Protein AF-A0AAW8KSM8-F1 (afdb_monomer_lite)

Foldseek 3Di:
DVQPQAQDCPRDPHHHPDHCPSGHDDDDDDDDDFAFFAFAFPDKADPPDPLNVLLVVLLVVLPPDPVDQKLQAEDDPPDPGHDFFIWGWTDDPPQKIKIWGFRYDDPPDTFIWIWIDGNVSDDHTHGDDRQFPGDGGRDTDHDD

Radius of gyration: 22.29 Å; chains: 1; bounding box: 42×39×64 Å

Structure (mmCIF, N/CA/C/O backbone):
data_AF-A0AAW8KSM8-F1
#
_entry.id   AF-A0AAW8KSM8-F1
#
loop_
_atom_site.group_PDB
_atom_site.id
_atom_site.type_symbol
_atom_site.label_atom_id
_atom_site.label_alt_id
_atom_site.label_comp_id
_atom_site.label_asym_id
_atom_site.label_entity_id
_atom_site.label_seq_id
_atom_site.pdbx_PDB_ins_code
_atom_site.Cartn_x
_atom_site.Cartn_y
_atom_site.Cartn_z
_atom_site.occupancy
_atom_site.B_iso_or_equiv
_atom_site.auth_seq_id
_atom_site.auth_comp_id
_atom_site.auth_asym_id
_atom_site.auth_atom_id
_atom_site.pdbx_PDB_model_num
ATOM 1 N N . ASP A 1 1 ? 20.881 -0.512 -28.440 1.00 83.94 1 ASP A N 1
ATOM 2 C CA . ASP A 1 1 ? 19.859 -1.529 -28.747 1.00 83.94 1 ASP A CA 1
ATOM 3 C C . ASP A 1 1 ? 20.157 -2.780 -27.933 1.00 83.94 1 ASP A C 1
ATOM 5 O O . ASP A 1 1 ? 21.259 -3.304 -28.032 1.00 83.94 1 ASP A O 1
ATOM 9 N N . PHE A 1 2 ? 19.221 -3.178 -27.065 1.00 88.94 2 PHE A N 1
ATOM 10 C CA . PHE A 1 2 ? 19.403 -4.281 -26.112 1.00 88.94 2 PHE A CA 1
ATOM 11 C C . PHE A 1 2 ? 19.325 -5.652 -26.792 1.00 88.94 2 PHE A C 1
ATOM 13 O O . PHE A 1 2 ? 20.110 -6.539 -26.478 1.00 88.94 2 PHE A O 1
ATOM 20 N N . GLN A 1 3 ? 18.430 -5.813 -27.772 1.00 90.50 3 GLN A N 1
ATOM 21 C CA . GLN A 1 3 ? 18.201 -7.097 -28.443 1.00 90.50 3 GLN A CA 1
ATOM 22 C C . GLN A 1 3 ? 19.255 -7.427 -29.513 1.00 90.50 3 GLN A C 1
ATOM 24 O O . GLN A 1 3 ? 19.190 -8.501 -30.108 1.00 90.50 3 GLN A O 1
ATOM 29 N N . LYS A 1 4 ? 20.231 -6.537 -29.748 1.00 93.81 4 LYS A N 1
ATOM 30 C CA . LYS A 1 4 ? 21.316 -6.689 -30.738 1.00 93.81 4 LYS A CA 1
ATOM 31 C C . LYS A 1 4 ? 20.814 -6.858 -32.184 1.00 93.81 4 LYS A C 1
ATOM 33 O O . LYS A 1 4 ? 21.390 -7.610 -32.963 1.00 93.81 4 LYS A O 1
ATOM 38 N N . ARG A 1 5 ? 19.738 -6.152 -32.534 1.00 93.75 5 ARG A N 1
ATOM 39 C CA . ARG A 1 5 ? 19.124 -6.059 -33.865 1.00 93.75 5 ARG A CA 1
ATOM 40 C C . ARG A 1 5 ? 19.662 -4.910 -34.721 1.00 93.75 5 ARG A C 1
ATOM 42 O O . ARG A 1 5 ? 19.569 -4.985 -35.936 1.00 93.75 5 ARG A O 1
ATOM 49 N N . ILE A 1 6 ? 20.194 -3.825 -34.151 1.00 94.81 6 ILE A N 1
ATOM 50 C CA . ILE A 1 6 ? 20.717 -2.711 -34.966 1.00 94.81 6 ILE A CA 1
ATOM 51 C C . ILE A 1 6 ? 21.892 -3.198 -35.823 1.00 94.81 6 ILE A C 1
ATOM 53 O O . ILE A 1 6 ? 22.839 -3.788 -35.312 1.00 94.81 6 ILE A O 1
ATOM 57 N N . GLY A 1 7 ? 21.847 -2.898 -37.123 1.00 95.31 7 GLY A N 1
ATOM 58 C CA . GLY A 1 7 ? 22.880 -3.289 -38.080 1.00 95.31 7 GLY A CA 1
ATOM 59 C C . GLY A 1 7 ? 22.751 -4.720 -38.606 1.00 95.31 7 GLY A C 1
ATOM 60 O O . GLY A 1 7 ? 23.590 -5.125 -39.412 1.00 95.31 7 GLY A O 1
ATOM 61 N N . THR A 1 8 ? 21.719 -5.472 -38.202 1.00 96.50 8 THR A N 1
ATOM 62 C CA . THR A 1 8 ? 21.407 -6.771 -38.810 1.00 96.50 8 THR A CA 1
ATOM 63 C C . THR A 1 8 ? 20.562 -6.621 -40.071 1.00 96.50 8 THR A C 1
ATOM 65 O O . THR A 1 8 ? 19.975 -5.564 -40.339 1.00 96.50 8 THR A O 1
ATOM 68 N N . VAL A 1 9 ? 20.485 -7.704 -40.843 1.00 96.19 9 VAL A N 1
ATOM 69 C CA . VAL A 1 9 ? 19.686 -7.781 -42.075 1.00 96.19 9 VAL A CA 1
ATOM 70 C C . VAL A 1 9 ? 18.185 -7.554 -41.844 1.00 96.19 9 VAL A C 1
ATOM 72 O O . VAL A 1 9 ? 17.535 -6.904 -42.664 1.00 96.19 9 VAL A O 1
ATOM 75 N N . GLY A 1 10 ? 17.632 -8.021 -40.721 1.00 92.06 10 GLY A N 1
ATOM 76 C CA . GLY A 1 10 ? 16.223 -7.849 -40.358 1.00 92.06 10 GLY A CA 1
ATOM 77 C C . GLY A 1 10 ? 15.925 -6.633 -39.477 1.00 92.06 10 GLY A C 1
ATOM 78 O O . GLY A 1 10 ? 14.798 -6.495 -39.000 1.00 92.06 10 GLY A O 1
ATOM 79 N N . ALA A 1 11 ? 16.886 -5.732 -39.239 1.00 94.62 11 ALA A N 1
ATOM 80 C CA . ALA A 1 11 ? 16.626 -4.530 -38.447 1.00 94.62 11 ALA A CA 1
ATOM 81 C C . ALA A 1 11 ? 15.552 -3.641 -39.112 1.00 94.62 11 ALA A C 1
ATOM 83 O O . ALA A 1 11 ? 15.569 -3.439 -40.322 1.00 94.62 11 ALA A O 1
ATOM 84 N N . LEU A 1 12 ? 14.633 -3.052 -38.338 1.00 90.50 12 LEU A N 1
ATOM 85 C CA . LEU A 1 12 ? 13.594 -2.166 -38.897 1.00 90.50 12 LEU A CA 1
ATOM 86 C C . LEU A 1 12 ? 14.050 -0.704 -39.010 1.00 90.50 12 LEU A C 1
ATOM 88 O O . LEU A 1 12 ? 13.753 -0.045 -39.999 1.00 90.50 12 LEU A O 1
ATOM 92 N N . VAL A 1 13 ? 14.789 -0.206 -38.013 1.00 90.31 13 VAL A N 1
ATOM 93 C CA . VAL A 1 13 ? 15.163 1.220 -37.909 1.00 90.31 13 VAL A CA 1
ATOM 94 C C . VAL A 1 13 ? 16.520 1.523 -38.556 1.00 90.31 13 VAL A C 1
ATOM 96 O O . VAL A 1 13 ? 16.681 2.546 -39.209 1.00 90.31 13 VAL A O 1
ATOM 99 N N . LYS A 1 14 ? 17.515 0.641 -38.388 1.00 93.00 14 LYS A N 1
ATOM 100 C CA . LYS A 1 14 ? 18.870 0.813 -38.941 1.00 93.00 14 LYS A CA 1
ATOM 101 C C . LYS A 1 14 ? 19.409 -0.528 -39.436 1.00 93.00 14 LYS A C 1
ATOM 103 O O . LYS A 1 14 ? 20.064 -1.248 -38.681 1.00 93.00 14 LYS A O 1
ATOM 108 N N . LYS A 1 15 ? 19.069 -0.863 -40.685 1.00 95.38 15 LYS A N 1
ATOM 109 C CA . LYS A 1 15 ? 19.514 -2.083 -41.382 1.00 95.38 15 LYS A CA 1
ATOM 110 C C . LYS A 1 15 ? 21.022 -2.101 -41.586 1.00 95.38 15 LYS A C 1
ATOM 112 O O . LYS A 1 15 ? 21.650 -1.054 -41.730 1.00 95.38 15 LYS A O 1
ATOM 117 N N . GLY A 1 16 ? 21.585 -3.301 -41.626 1.00 95.38 16 GLY A N 1
ATOM 118 C CA . GLY A 1 16 ? 22.969 -3.537 -42.017 1.00 95.38 16 GLY A CA 1
ATOM 119 C C . GLY A 1 16 ? 23.162 -4.959 -42.535 1.00 95.38 16 GLY A C 1
ATOM 120 O O . GLY A 1 16 ? 22.197 -5.657 -42.832 1.00 95.38 16 GLY A O 1
ATOM 121 N N . SER A 1 17 ? 24.416 -5.375 -42.673 1.00 96.06 17 SER A N 1
ATOM 122 C CA . SER A 1 17 ? 24.795 -6.670 -43.248 1.00 96.06 17 SER A CA 1
ATOM 123 C C . SER A 1 17 ? 25.110 -7.744 -42.205 1.00 96.06 17 SER A C 1
ATOM 125 O O . SER A 1 17 ? 25.438 -8.871 -42.574 1.00 96.06 17 SER A O 1
ATOM 127 N N . ALA A 1 18 ? 25.033 -7.429 -40.907 1.00 95.12 18 ALA A N 1
ATOM 128 C CA . ALA A 1 18 ? 25.305 -8.417 -39.873 1.00 95.12 18 ALA A CA 1
ATOM 129 C C . ALA A 1 18 ? 24.235 -9.521 -39.885 1.00 95.12 18 ALA A C 1
ATOM 131 O O . ALA A 1 18 ? 23.039 -9.260 -40.051 1.00 95.12 18 ALA A O 1
ATOM 132 N N . ASN A 1 19 ? 24.668 -10.766 -39.687 1.00 94.31 19 ASN A N 1
ATOM 133 C CA . ASN A 1 19 ? 23.747 -11.884 -39.512 1.00 94.31 19 ASN A CA 1
ATOM 134 C C . ASN A 1 19 ? 23.033 -11.808 -38.150 1.00 94.31 19 ASN A C 1
ATOM 136 O O . ASN A 1 19 ? 23.440 -11.082 -37.243 1.00 94.31 19 ASN A O 1
ATOM 140 N N . GLU A 1 20 ? 21.952 -12.572 -38.008 1.00 94.44 20 GLU A N 1
ATOM 141 C CA . GLU A 1 20 ? 21.071 -12.487 -36.836 1.00 94.44 20 GLU A CA 1
ATOM 142 C C . GLU A 1 20 ? 21.422 -13.476 -35.719 1.00 94.44 20 GLU A C 1
ATOM 144 O O . GLU A 1 20 ? 20.723 -13.548 -34.715 1.00 94.44 20 GLU A O 1
ATOM 149 N N . THR A 1 21 ? 22.528 -14.216 -35.832 1.00 94.56 21 THR A N 1
ATOM 150 C CA . THR A 1 21 ? 22.898 -15.262 -34.855 1.00 94.56 21 THR A CA 1
ATOM 151 C C . THR A 1 21 ? 23.230 -14.710 -33.468 1.00 94.56 21 THR A C 1
ATOM 153 O O . THR A 1 21 ? 23.220 -15.449 -32.489 1.00 94.56 21 THR A O 1
ATOM 156 N N . LYS A 1 22 ? 23.524 -13.406 -33.374 1.00 92.62 22 LYS A N 1
ATOM 157 C CA . LYS A 1 22 ? 23.802 -12.692 -32.119 1.00 92.62 22 LYS A CA 1
ATOM 158 C C . LYS A 1 22 ? 22.594 -11.928 -31.568 1.00 92.62 22 LYS A C 1
ATOM 160 O O . LYS A 1 22 ? 22.736 -11.286 -30.526 1.00 92.62 22 LYS A O 1
ATOM 165 N N . VAL A 1 23 ? 21.445 -11.967 -32.248 1.00 94.38 23 VAL A N 1
ATOM 166 C CA . VAL A 1 23 ? 20.199 -11.356 -31.771 1.00 94.38 23 VAL A CA 1
ATOM 167 C C . VAL A 1 23 ? 19.719 -12.122 -30.543 1.00 94.38 23 VAL A C 1
ATOM 169 O O . VAL A 1 23 ? 19.658 -13.350 -30.552 1.00 94.38 23 VAL A O 1
ATOM 172 N N . LEU A 1 24 ? 19.394 -11.398 -29.472 1.00 93.94 24 LEU A N 1
ATOM 173 C CA . LEU A 1 24 ? 18.894 -12.023 -28.251 1.00 93.94 24 LEU A CA 1
ATOM 174 C C . LEU A 1 24 ? 17.470 -12.545 -28.463 1.00 93.94 24 LEU A C 1
ATOM 176 O O . LEU A 1 24 ? 16.624 -11.869 -29.059 1.00 93.94 24 LEU A O 1
ATOM 180 N N . MET A 1 25 ? 17.205 -13.739 -27.934 1.00 90.75 25 MET A N 1
ATOM 181 C CA . MET A 1 25 ? 15.855 -14.289 -27.879 1.00 90.75 25 MET A CA 1
ATOM 182 C C . MET A 1 25 ? 14.977 -13.454 -26.936 1.00 90.75 25 MET A C 1
ATOM 184 O O . MET A 1 25 ? 15.493 -12.864 -25.984 1.00 90.75 25 MET A O 1
ATOM 188 N N . PRO A 1 26 ? 13.657 -13.385 -27.179 1.00 87.56 26 PRO A N 1
ATOM 189 C CA . PRO A 1 26 ? 12.738 -12.777 -26.229 1.00 87.56 26 PRO A CA 1
ATOM 190 C C . PRO A 1 26 ? 12.830 -13.485 -24.875 1.00 87.56 26 PRO A C 1
ATOM 192 O O . PRO A 1 26 ? 12.748 -14.712 -24.813 1.00 87.56 26 PRO A O 1
ATOM 195 N N . GLU A 1 27 ? 12.955 -12.711 -23.800 1.00 88.94 27 GLU A N 1
ATOM 196 C CA . GLU A 1 27 ? 12.826 -13.245 -22.446 1.00 88.94 27 GLU A CA 1
ATOM 197 C C . GLU A 1 27 ? 11.384 -13.731 -22.206 1.00 88.94 27 GLU A C 1
ATOM 199 O O . GLU A 1 27 ? 10.433 -13.128 -22.729 1.00 88.94 27 GLU A O 1
ATOM 204 N N . PRO A 1 28 ? 11.180 -14.804 -21.420 1.00 90.38 28 PRO A N 1
ATOM 205 C CA . PRO A 1 28 ? 9.847 -15.242 -21.031 1.00 90.38 28 PRO A CA 1
ATOM 206 C C . PRO A 1 28 ? 9.049 -14.110 -20.378 1.00 90.38 28 PRO A C 1
ATOM 208 O O . PRO A 1 28 ? 9.582 -13.291 -19.628 1.00 90.38 28 PRO A O 1
ATOM 211 N N . LYS A 1 29 ? 7.735 -14.083 -20.625 1.00 89.81 29 LYS A N 1
ATOM 212 C CA . LYS A 1 29 ? 6.848 -13.124 -19.956 1.00 89.81 29 LYS A CA 1
ATOM 213 C C . LYS A 1 29 ? 6.896 -13.341 -18.443 1.00 89.81 29 LYS A C 1
ATOM 215 O O . LYS A 1 29 ? 6.770 -14.473 -17.976 1.00 89.81 29 LYS A O 1
ATOM 220 N N . LEU A 1 30 ? 6.996 -12.249 -17.686 1.00 91.56 30 LEU A N 1
ATOM 221 C CA . LEU A 1 30 ? 6.813 -12.287 -16.239 1.00 91.56 30 LEU A CA 1
ATOM 222 C C . LEU A 1 30 ? 5.390 -12.773 -15.926 1.00 91.56 30 LEU A C 1
ATOM 224 O O . LEU A 1 30 ? 4.409 -12.150 -16.332 1.00 91.56 30 LEU A O 1
ATOM 228 N N . LEU A 1 31 ? 5.281 -13.887 -15.203 1.00 91.31 31 LEU A N 1
ATOM 229 C CA . LEU A 1 31 ? 4.004 -14.435 -14.754 1.00 91.31 31 LEU A CA 1
ATOM 230 C C . LEU A 1 31 ? 3.756 -14.037 -13.301 1.00 91.31 31 LEU A C 1
ATOM 232 O O . LEU A 1 31 ? 4.341 -14.608 -12.382 1.00 91.31 31 LEU A O 1
ATOM 236 N N . VAL A 1 32 ? 2.852 -13.082 -13.094 1.00 87.06 32 VAL A N 1
ATOM 237 C CA . VAL A 1 32 ? 2.375 -12.710 -11.758 1.00 87.06 32 VAL A CA 1
ATOM 238 C C . VAL A 1 32 ? 1.106 -13.502 -11.458 1.00 87.06 32 VAL A C 1
ATOM 240 O O . VAL A 1 32 ? 0.094 -13.354 -12.140 1.00 87.06 32 VAL A O 1
ATOM 243 N N . LYS A 1 33 ? 1.155 -14.364 -10.438 1.00 86.19 33 LYS A N 1
ATOM 244 C CA . LYS A 1 33 ? -0.019 -15.101 -9.954 1.00 86.19 33 LYS A CA 1
ATOM 245 C C . LYS A 1 33 ? -0.627 -14.361 -8.770 1.00 86.19 33 LYS A C 1
ATOM 247 O O . LYS A 1 33 ? 0.001 -14.260 -7.719 1.00 86.19 33 LYS A O 1
ATOM 252 N N . ARG A 1 34 ? -1.858 -13.876 -8.931 1.00 83.69 34 ARG A N 1
ATOM 253 C CA . ARG A 1 34 ? -2.634 -13.322 -7.817 1.00 83.69 34 ARG A CA 1
ATOM 254 C C . ARG A 1 34 ? -2.972 -14.436 -6.829 1.00 83.69 34 ARG A C 1
ATOM 256 O O . ARG A 1 34 ? -3.470 -15.487 -7.226 1.00 83.69 34 ARG A O 1
ATOM 263 N N . ILE A 1 35 ? -2.749 -14.171 -5.547 1.00 84.62 35 ILE A N 1
ATOM 264 C CA . ILE A 1 35 ? -3.235 -15.007 -4.449 1.00 84.62 35 ILE A CA 1
ATOM 265 C C . ILE A 1 35 ? -4.434 -14.312 -3.813 1.00 84.62 35 ILE A C 1
ATOM 267 O O . ILE A 1 35 ? -4.401 -13.107 -3.564 1.00 84.62 35 ILE A O 1
ATOM 271 N N . LYS A 1 36 ? -5.496 -15.077 -3.553 1.00 88.88 36 LYS A N 1
ATOM 272 C CA . LYS A 1 36 ? -6.677 -14.572 -2.857 1.00 88.88 36 LYS A CA 1
ATOM 273 C C . LYS A 1 36 ? -6.346 -14.359 -1.379 1.00 88.88 36 LYS A C 1
ATOM 275 O O . LYS A 1 36 ? -5.991 -15.313 -0.690 1.00 88.88 36 LYS A O 1
ATOM 280 N N . THR A 1 37 ? -6.464 -13.124 -0.903 1.00 90.31 37 THR A N 1
ATOM 281 C CA . THR A 1 37 ? -6.369 -12.796 0.528 1.00 90.31 37 THR A CA 1
ATOM 282 C C . THR A 1 37 ? -7.749 -12.812 1.180 1.00 90.31 37 THR A C 1
ATOM 284 O O . THR A 1 37 ? -8.777 -12.884 0.505 1.00 90.31 37 THR A O 1
ATOM 287 N N . THR A 1 38 ? -7.781 -12.725 2.509 1.00 91.00 38 THR A N 1
ATOM 288 C CA . THR A 1 38 ? -9.015 -12.445 3.251 1.00 91.00 38 THR A CA 1
ATOM 289 C C . THR A 1 38 ? -9.539 -11.052 2.890 1.00 91.00 38 THR A C 1
ATOM 291 O O . THR A 1 38 ? -8.749 -10.126 2.717 1.00 91.00 38 THR A O 1
ATOM 294 N N . VAL A 1 39 ? -10.866 -10.921 2.795 1.00 89.94 39 VAL A N 1
ATOM 295 C CA . VAL A 1 39 ? -11.572 -9.666 2.458 1.00 89.94 39 VAL A CA 1
ATOM 296 C C . VAL A 1 39 ? -11.636 -8.698 3.639 1.00 89.94 39 VAL A C 1
ATOM 298 O O . VAL A 1 39 ? -11.748 -7.498 3.462 1.00 89.94 39 VAL A O 1
ATOM 301 N N . LYS A 1 40 ? -11.585 -9.215 4.868 1.00 93.06 40 LYS A N 1
ATOM 302 C CA . LYS A 1 40 ? -11.618 -8.404 6.087 1.00 93.06 40 LYS A CA 1
ATOM 303 C C . LYS A 1 40 ? -10.201 -8.122 6.590 1.00 93.06 40 LYS A C 1
ATOM 305 O O . LYS A 1 40 ? -9.365 -9.035 6.536 1.00 93.06 40 LYS A O 1
ATOM 310 N N . PRO A 1 41 ? -9.946 -6.926 7.146 1.00 95.38 41 PRO A N 1
ATOM 311 C CA . PRO A 1 41 ? -8.688 -6.656 7.820 1.00 95.38 41 PRO A CA 1
ATOM 312 C C . PRO A 1 41 ? -8.562 -7.568 9.043 1.00 95.38 41 PRO A C 1
ATOM 314 O O . PRO A 1 41 ? -9.549 -7.859 9.721 1.00 95.38 41 PRO A O 1
ATOM 317 N N . TYR A 1 42 ? -7.347 -8.032 9.334 1.00 94.12 42 TYR A N 1
ATOM 318 C CA . TYR A 1 42 ? -7.098 -8.831 10.540 1.00 94.12 42 TYR A CA 1
ATOM 319 C C . TYR A 1 42 ? -6.839 -7.949 11.768 1.00 94.12 42 TYR A C 1
ATOM 321 O O . TYR A 1 42 ? -6.949 -8.420 12.898 1.00 94.12 42 TYR A O 1
ATOM 329 N N . LEU A 1 43 ? -6.471 -6.684 11.545 1.00 96.56 43 LEU A N 1
ATOM 330 C CA . LEU A 1 43 ? -6.214 -5.692 12.579 1.00 96.56 43 LEU A CA 1
ATOM 331 C C . LEU A 1 43 ? -6.643 -4.310 12.081 1.00 96.56 43 LEU A C 1
ATOM 333 O O . LEU A 1 43 ? -6.322 -3.921 10.961 1.00 96.56 43 LEU A O 1
ATOM 337 N N . THR A 1 44 ? -7.318 -3.552 12.941 1.00 97.50 44 THR A N 1
ATOM 338 C CA . THR A 1 44 ? -7.631 -2.138 12.711 1.00 97.50 44 THR A CA 1
ATOM 339 C C . THR A 1 44 ? -7.003 -1.314 13.826 1.00 97.50 44 THR A C 1
ATOM 341 O O . THR A 1 44 ? -7.366 -1.450 14.995 1.00 97.50 44 THR A O 1
ATOM 344 N N . LEU A 1 45 ? -6.049 -0.461 13.467 1.00 96.81 45 LEU A N 1
ATOM 345 C CA . LEU A 1 45 ? -5.360 0.427 14.392 1.00 96.81 45 LEU A CA 1
ATOM 346 C C . LEU A 1 45 ? -6.161 1.720 14.558 1.00 96.81 45 LEU A C 1
ATOM 348 O O . LEU A 1 45 ? -6.365 2.472 13.607 1.00 96.81 45 LEU A O 1
ATOM 352 N N . GLN A 1 46 ? -6.585 1.982 15.792 1.00 95.12 46 GLN A N 1
ATOM 353 C CA . GLN A 1 46 ? -7.286 3.210 16.165 1.00 95.12 46 GLN A CA 1
ATOM 354 C C . GLN A 1 46 ? -6.285 4.330 16.489 1.00 95.12 46 GLN A C 1
ATOM 356 O O . GLN A 1 46 ? -5.246 4.065 17.109 1.00 95.12 46 GLN A O 1
ATOM 361 N N . LEU A 1 47 ? -6.641 5.577 16.150 1.00 90.12 47 LEU A N 1
ATOM 362 C CA . LEU A 1 47 ? -5.790 6.785 16.197 1.00 90.12 47 LEU A CA 1
ATOM 363 C C . LEU A 1 47 ? -5.008 6.976 17.514 1.00 90.12 47 LEU A C 1
ATOM 365 O O . LEU A 1 47 ? -3.897 7.506 17.532 1.00 90.12 47 LEU A O 1
ATOM 369 N N . LYS A 1 48 ? -5.599 6.564 18.642 1.00 88.12 48 LYS A N 1
ATOM 370 C CA . LYS A 1 48 ? -5.073 6.825 19.993 1.00 88.12 48 LYS A CA 1
ATOM 371 C C . LYS A 1 48 ? -4.024 5.811 20.461 1.00 88.12 48 LYS A C 1
ATOM 373 O O . LYS A 1 48 ? -3.428 5.993 21.519 1.00 88.12 48 LYS A O 1
ATOM 378 N N . SER A 1 49 ? -3.806 4.725 19.720 1.00 93.12 49 SER A N 1
ATOM 379 C CA . SER A 1 49 ? -2.870 3.679 20.146 1.00 93.12 49 SER A CA 1
ATOM 380 C C . SER A 1 49 ? -1.412 4.053 19.845 1.00 93.12 49 SER A C 1
ATOM 382 O O . SER A 1 49 ? -1.102 4.656 18.820 1.00 93.12 49 SER A O 1
ATOM 384 N N . LYS A 1 50 ? -0.474 3.643 20.713 1.00 92.69 50 LYS A N 1
ATOM 385 C CA . LYS A 1 50 ? 0.971 3.824 20.455 1.00 92.69 50 LYS A CA 1
ATOM 386 C C . LYS A 1 50 ? 1.407 3.141 19.155 1.00 92.69 50 LYS A C 1
ATOM 388 O O . LYS A 1 50 ? 2.233 3.676 18.423 1.00 92.69 50 LYS A O 1
ATOM 393 N N . GLN A 1 51 ? 0.825 1.976 18.869 1.00 94.38 51 GLN A N 1
ATOM 394 C CA . GLN A 1 51 ? 1.086 1.232 17.643 1.00 94.38 51 GLN A CA 1
ATOM 395 C C . GLN A 1 51 ? 0.623 2.010 16.409 1.00 94.38 51 GLN A C 1
ATOM 397 O O . GLN A 1 51 ? 1.393 2.123 15.464 1.00 94.38 51 GLN A O 1
ATOM 402 N N . TYR A 1 52 ? -0.569 2.620 16.441 1.00 95.56 52 TYR A N 1
ATOM 403 C CA . TYR A 1 52 ? -1.030 3.504 15.368 1.00 95.56 52 TYR A CA 1
ATOM 404 C C . TYR A 1 52 ? -0.004 4.595 15.062 1.00 95.56 52 TYR A C 1
ATOM 406 O O . TYR A 1 52 ? 0.410 4.733 13.918 1.00 95.56 52 TYR A O 1
ATOM 414 N N . GLN A 1 53 ? 0.465 5.317 16.082 1.00 93.69 53 GLN A N 1
ATOM 415 C CA . GLN A 1 53 ? 1.405 6.428 15.900 1.00 93.69 53 GLN A CA 1
ATOM 416 C C . GLN A 1 53 ? 2.732 5.979 15.269 1.00 93.69 53 GLN A C 1
ATOM 418 O O . GLN A 1 53 ? 3.279 6.662 14.402 1.00 93.69 53 GLN A O 1
ATOM 423 N N . ALA A 1 54 ? 3.243 4.813 15.677 1.00 94.31 54 ALA A N 1
ATOM 424 C CA . ALA A 1 54 ? 4.462 4.241 15.111 1.00 94.31 54 ALA A CA 1
ATOM 425 C C . ALA A 1 54 ? 4.282 3.842 13.637 1.00 94.31 54 ALA A C 1
ATOM 427 O O . ALA A 1 54 ? 5.123 4.182 12.803 1.00 94.31 54 ALA A O 1
ATOM 428 N N . ILE A 1 55 ? 3.176 3.165 13.311 1.00 95.88 55 ILE A N 1
ATOM 429 C CA . ILE A 1 55 ? 2.884 2.738 11.939 1.00 95.88 55 ILE A CA 1
ATOM 430 C C . ILE A 1 55 ? 2.610 3.935 11.051 1.00 95.88 55 ILE A C 1
ATOM 432 O O . ILE A 1 55 ? 3.277 4.066 10.034 1.00 95.88 55 ILE A O 1
ATOM 436 N N . HIS A 1 56 ? 1.727 4.842 11.464 1.00 94.31 56 HIS A N 1
ATOM 437 C CA . HIS A 1 56 ? 1.404 6.061 10.730 1.00 94.31 56 HIS A CA 1
ATOM 438 C C . HIS A 1 56 ? 2.666 6.830 10.328 1.00 94.31 56 HIS A C 1
ATOM 440 O O . HIS A 1 56 ? 2.850 7.149 9.159 1.00 94.31 56 HIS A O 1
ATOM 446 N N . ARG A 1 57 ? 3.603 7.034 11.265 1.00 93.19 57 ARG A N 1
ATOM 447 C CA . ARG A 1 57 ? 4.894 7.665 10.958 1.00 93.19 57 ARG A CA 1
ATOM 448 C C . ARG A 1 57 ? 5.682 6.900 9.891 1.00 93.19 57 ARG A C 1
ATOM 450 O O . ARG A 1 57 ? 6.244 7.528 9.002 1.00 93.19 57 ARG A O 1
ATOM 457 N N . SER A 1 58 ? 5.734 5.569 9.973 1.00 95.44 58 SER A N 1
ATOM 458 C CA . SER A 1 58 ? 6.413 4.740 8.965 1.00 95.44 58 SER A CA 1
ATOM 459 C C . SER A 1 58 ? 5.761 4.868 7.581 1.00 95.44 58 SER A C 1
ATOM 461 O O . SER A 1 58 ? 6.479 4.955 6.587 1.00 95.44 58 SER A O 1
ATOM 463 N N . LEU A 1 59 ? 4.424 4.947 7.517 1.00 95.75 59 LEU A N 1
ATOM 464 C CA . LEU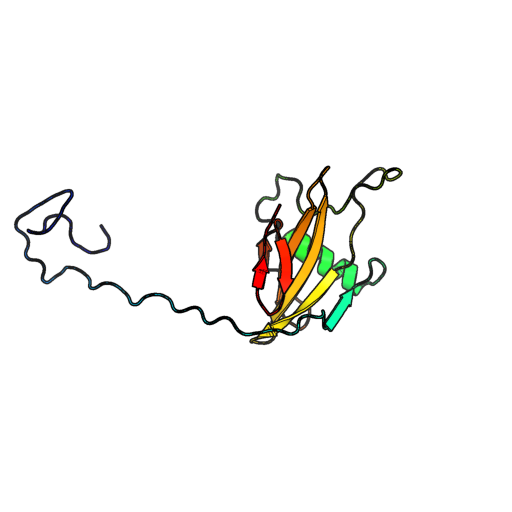 A 1 59 ? 3.684 5.146 6.264 1.00 95.75 59 LEU A CA 1
ATOM 465 C C . LEU A 1 59 ? 4.011 6.505 5.631 1.00 95.75 59 LEU A C 1
ATOM 467 O O . LEU A 1 59 ? 4.352 6.558 4.453 1.00 95.75 59 LEU A O 1
ATOM 471 N N . MET A 1 60 ? 3.982 7.585 6.420 1.00 93.19 60 MET A N 1
ATOM 472 C CA . MET A 1 60 ? 4.256 8.943 5.926 1.00 93.19 60 MET A CA 1
ATOM 473 C C . MET A 1 60 ? 5.707 9.126 5.467 1.00 93.19 60 MET A C 1
ATOM 475 O O . MET A 1 60 ? 5.970 9.796 4.475 1.00 93.19 60 MET A O 1
ATOM 479 N N . VAL A 1 61 ? 6.672 8.485 6.136 1.00 94.00 61 VAL A N 1
ATOM 480 C CA . VAL A 1 61 ? 8.087 8.504 5.714 1.00 94.00 61 VAL A CA 1
ATOM 481 C C . VAL A 1 61 ? 8.297 7.811 4.361 1.00 94.00 61 VAL A C 1
ATOM 483 O O . VAL A 1 61 ? 9.271 8.106 3.673 1.00 94.00 61 VAL A O 1
ATOM 486 N N . ALA A 1 62 ? 7.394 6.915 3.954 1.00 95.50 62 ALA A N 1
ATOM 487 C CA . ALA A 1 62 ? 7.437 6.267 2.647 1.00 95.50 62 ALA A CA 1
ATOM 488 C C . ALA A 1 62 ? 6.880 7.144 1.505 1.00 95.50 62 ALA A C 1
ATOM 490 O O . ALA A 1 62 ? 6.640 6.614 0.420 1.00 95.50 62 ALA A O 1
ATOM 491 N N . ASN A 1 63 ? 6.685 8.452 1.730 1.00 93.69 63 ASN A N 1
ATOM 492 C CA . ASN A 1 63 ? 6.277 9.408 0.702 1.00 93.69 63 ASN A CA 1
ATOM 493 C C . ASN A 1 63 ? 7.255 9.373 -0.498 1.00 93.69 63 ASN A C 1
ATOM 495 O O . ASN A 1 63 ? 8.444 9.669 -0.322 1.00 93.69 63 ASN A O 1
ATOM 499 N N . PRO A 1 64 ? 6.789 9.029 -1.716 1.00 90.62 64 PRO A N 1
ATOM 500 C CA . PRO A 1 64 ? 7.633 9.020 -2.909 1.00 90.62 64 PRO A CA 1
ATOM 501 C C . PRO A 1 64 ? 8.074 10.427 -3.347 1.00 90.62 64 PRO A C 1
ATOM 503 O O . PRO A 1 64 ? 9.099 10.549 -4.021 1.00 90.62 64 PRO A O 1
ATOM 506 N N . ASN A 1 65 ? 7.335 11.476 -2.967 1.00 90.69 65 ASN A N 1
ATOM 507 C CA . ASN A 1 65 ? 7.615 12.870 -3.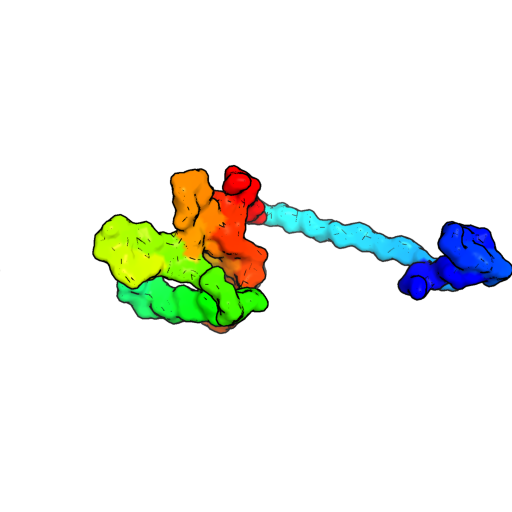296 1.00 90.69 65 ASN A CA 1
ATOM 508 C C . ASN A 1 65 ? 7.466 13.789 -2.062 1.00 90.69 65 ASN A C 1
ATOM 510 O O . ASN A 1 65 ? 6.416 14.388 -1.847 1.00 90.69 65 ASN A O 1
ATOM 514 N N . PRO A 1 66 ? 8.532 13.978 -1.262 1.00 85.75 66 PRO A N 1
ATOM 515 C CA . PRO A 1 66 ? 8.482 14.740 -0.006 1.00 85.75 66 PRO A CA 1
ATOM 516 C C . PRO A 1 66 ? 8.129 16.231 -0.125 1.00 85.75 66 PRO A C 1
ATOM 518 O O . PRO A 1 66 ? 8.099 16.921 0.890 1.00 85.75 66 PRO A O 1
ATOM 521 N N . LYS A 1 67 ? 7.976 16.756 -1.345 1.00 84.56 67 LYS A N 1
ATOM 522 C CA . LYS A 1 67 ? 7.667 18.168 -1.609 1.00 84.56 67 LYS A CA 1
ATOM 523 C C . LYS A 1 67 ? 6.174 18.434 -1.810 1.00 84.56 67 LYS A C 1
ATOM 525 O O . LYS A 1 67 ? 5.804 19.596 -1.933 1.00 84.56 67 LYS A O 1
ATOM 530 N N . GLU A 1 68 ? 5.367 17.384 -1.891 1.00 83.81 68 GLU A N 1
ATOM 531 C CA . GLU A 1 68 ? 3.923 17.446 -2.100 1.00 83.81 68 GLU A CA 1
ATOM 532 C C . GLU A 1 68 ? 3.199 16.913 -0.863 1.00 83.81 68 GLU A C 1
ATOM 534 O O . GLU A 1 68 ? 3.733 16.059 -0.141 1.00 83.81 68 GLU A O 1
ATOM 539 N N . ASP A 1 69 ? 1.990 17.429 -0.637 1.00 84.25 69 ASP A N 1
ATOM 540 C CA . ASP A 1 69 ? 1.081 16.938 0.394 1.00 84.25 69 ASP A CA 1
ATOM 541 C C . ASP A 1 69 ? 0.822 15.449 0.144 1.00 84.25 69 ASP A C 1
ATOM 543 O O . ASP A 1 69 ? 0.566 15.025 -0.984 1.00 84.25 69 ASP A O 1
ATOM 547 N N . PHE A 1 70 ? 0.929 14.635 1.192 1.00 89.88 70 PHE A N 1
ATOM 548 C CA . PHE A 1 70 ? 0.912 13.182 1.057 1.00 89.88 70 PHE A CA 1
ATOM 549 C C . PHE A 1 70 ? 0.159 12.539 2.207 1.00 89.88 70 PHE A C 1
ATOM 551 O O . PHE A 1 70 ? 0.620 12.559 3.349 1.00 89.88 70 PHE A O 1
ATOM 558 N N . CYS A 1 71 ? -0.982 11.932 1.884 1.00 90.62 71 CYS A N 1
ATOM 559 C CA . CYS A 1 71 ? -1.827 11.208 2.829 1.00 90.62 71 CYS A CA 1
ATOM 560 C C . CYS A 1 71 ? -2.027 11.888 4.186 1.00 90.62 71 CYS A C 1
ATOM 562 O O . CYS A 1 71 ? -1.979 11.233 5.230 1.00 90.62 71 CYS A O 1
ATOM 564 N N . GLU A 1 72 ? -2.272 13.196 4.169 1.00 79.56 72 GLU A N 1
ATOM 565 C CA . GLU A 1 72 ? -2.413 13.994 5.387 1.00 79.56 72 GLU A CA 1
ATOM 566 C C . GLU A 1 72 ? -3.674 13.628 6.190 1.00 79.56 72 GLU A C 1
ATOM 568 O O . GLU A 1 72 ? -3.747 13.894 7.390 1.00 79.56 72 GLU A O 1
ATOM 573 N N . GLY A 1 73 ? -4.645 12.965 5.552 1.00 83.25 73 GLY A N 1
ATOM 574 C CA . GLY A 1 73 ? -5.928 12.583 6.131 1.00 83.25 73 GLY A CA 1
ATOM 575 C C . GLY A 1 73 ? -7.081 13.354 5.493 1.00 83.25 73 GLY A C 1
ATOM 576 O O . GLY A 1 73 ? -7.036 13.714 4.318 1.00 83.25 73 GLY A O 1
ATOM 577 N N . ILE A 1 74 ? -8.149 13.592 6.256 1.00 88.50 74 ILE A N 1
ATOM 578 C CA . ILE A 1 74 ? -9.330 14.322 5.762 1.00 88.50 74 ILE A CA 1
ATOM 579 C C . ILE A 1 74 ? -9.550 15.608 6.546 1.00 88.50 74 ILE A C 1
ATOM 581 O O . ILE A 1 74 ? -9.513 15.594 7.769 1.00 88.50 74 ILE A O 1
ATOM 585 N N . TYR A 1 75 ? -9.842 16.712 5.869 1.00 84.19 75 TYR A N 1
ATOM 586 C CA . TYR A 1 75 ? -10.240 17.943 6.550 1.00 84.19 75 TYR A CA 1
ATOM 587 C C . TYR A 1 75 ? -11.689 17.820 7.033 1.00 84.19 75 TYR A C 1
ATOM 589 O O . TYR A 1 75 ? -12.608 17.592 6.242 1.00 84.19 75 TYR A O 1
ATOM 597 N N . GLY A 1 76 ? -11.897 17.948 8.341 1.00 74.31 76 GLY A N 1
ATOM 598 C CA . GLY A 1 76 ? -13.217 18.095 8.940 1.00 74.31 76 GLY A CA 1
ATOM 599 C C . GLY A 1 76 ? -13.721 19.535 8.818 1.00 74.31 76 GLY A C 1
ATOM 600 O O . GLY A 1 76 ? -12.944 20.485 8.810 1.00 74.31 76 GLY A O 1
ATOM 601 N N . GLY A 1 77 ? -15.043 19.725 8.770 1.00 65.00 77 GLY A N 1
ATOM 602 C CA . GLY A 1 77 ? -15.645 21.061 8.618 1.00 65.00 77 GLY A CA 1
ATOM 603 C C . GLY A 1 77 ? -15.344 22.050 9.756 1.00 65.00 77 GLY A C 1
ATOM 604 O O . GLY A 1 77 ? -15.533 23.246 9.573 1.00 65.00 77 GLY A O 1
ATOM 605 N N . ASN A 1 78 ? -14.861 21.560 10.904 1.00 70.12 78 ASN A N 1
ATOM 606 C CA . ASN A 1 78 ? -14.521 22.360 12.087 1.00 70.12 78 ASN A CA 1
ATOM 607 C C . ASN A 1 78 ? -13.045 22.212 12.512 1.00 70.12 78 ASN A C 1
ATOM 609 O O . ASN A 1 78 ? -12.700 22.608 13.624 1.00 70.12 78 ASN A O 1
ATOM 613 N N . SER A 1 79 ? -12.194 21.577 11.700 1.00 67.12 79 SER A N 1
ATOM 614 C CA . SER A 1 79 ? -10.796 21.296 12.051 1.00 67.12 79 SER A CA 1
ATOM 615 C C . SER A 1 79 ? -9.837 22.189 11.265 1.00 67.12 79 SER A C 1
ATOM 617 O O . SER A 1 79 ? -9.938 22.266 10.043 1.00 67.12 79 SER A O 1
ATOM 619 N N . ASP A 1 80 ? -8.840 22.762 11.940 1.00 69.25 80 ASP A N 1
ATOM 620 C CA . ASP A 1 80 ? -7.782 23.592 11.332 1.00 69.25 80 ASP A CA 1
ATOM 621 C C . ASP A 1 80 ? -6.704 22.771 10.582 1.00 69.25 80 ASP A C 1
ATOM 623 O O . ASP A 1 80 ? -5.573 23.219 10.395 1.00 69.25 80 ASP A O 1
ATOM 627 N N . GLY A 1 81 ? -7.017 21.538 10.174 1.00 74.69 81 GLY A N 1
ATOM 628 C CA . GLY A 1 81 ? -6.074 20.633 9.521 1.00 74.69 81 GLY A CA 1
ATOM 629 C C . GLY A 1 81 ? -6.678 19.274 9.181 1.00 74.69 81 GLY A C 1
ATOM 630 O O . GLY A 1 81 ? -7.826 18.988 9.522 1.00 74.69 81 GLY A O 1
ATOM 631 N N . ALA A 1 82 ? -5.894 18.439 8.500 1.00 82.50 82 ALA A N 1
ATOM 632 C CA . ALA A 1 82 ? -6.305 17.090 8.148 1.00 82.50 82 ALA A CA 1
ATOM 633 C C . ALA A 1 82 ? -6.349 16.179 9.390 1.00 82.50 82 ALA A C 1
ATOM 635 O O . ALA A 1 82 ? -5.435 16.148 10.218 1.00 82.50 82 ALA A O 1
ATOM 636 N N . GLU A 1 83 ? -7.438 15.431 9.527 1.00 84.56 83 GLU A N 1
ATOM 637 C CA . GLU A 1 83 ? -7.660 14.482 10.602 1.00 84.56 83 GLU A CA 1
ATOM 638 C C . GLU A 1 83 ? -7.162 13.084 10.203 1.00 84.56 83 GLU A C 1
ATOM 640 O O . GLU A 1 83 ? -7.621 12.521 9.195 1.00 84.56 83 GLU A O 1
ATOM 645 N N . PRO A 1 84 ? -6.277 12.471 11.011 1.00 81.44 84 PRO A N 1
ATOM 646 C CA . PRO A 1 84 ? -5.775 11.129 10.750 1.00 81.44 84 PRO A CA 1
ATOM 647 C C . PRO A 1 84 ? -6.904 10.092 10.739 1.00 81.44 84 PRO A C 1
ATOM 649 O O . PRO A 1 84 ? -7.835 10.162 11.535 1.00 81.44 84 PRO A O 1
ATOM 652 N N . GLN A 1 85 ? -6.801 9.086 9.875 1.00 93.12 85 GLN A N 1
ATOM 653 C CA . GLN A 1 85 ? -7.825 8.050 9.701 1.00 93.12 85 GLN A CA 1
ATOM 654 C C . GLN A 1 85 ? -7.356 6.697 10.247 1.00 93.12 85 GLN A C 1
ATOM 656 O O . GLN A 1 85 ? -6.157 6.434 10.338 1.00 93.12 85 GLN A O 1
ATOM 661 N N . LYS A 1 86 ? -8.294 5.820 10.642 1.00 95.69 86 LYS A N 1
ATOM 662 C CA . LYS A 1 86 ? -7.960 4.458 11.107 1.00 95.69 86 LYS A CA 1
ATOM 663 C C . LYS A 1 86 ? -7.118 3.731 10.050 1.00 95.69 86 LYS A C 1
ATOM 665 O O . LYS A 1 86 ? -7.398 3.835 8.862 1.00 95.69 86 LYS A O 1
ATOM 670 N N . ILE A 1 87 ? -6.141 2.941 10.489 1.00 97.19 87 ILE A N 1
ATOM 671 C CA . ILE A 1 87 ? -5.341 2.113 9.578 1.00 97.19 87 ILE A CA 1
ATOM 672 C C . ILE A 1 87 ? -5.867 0.683 9.642 1.00 97.19 87 ILE A C 1
ATOM 674 O O . ILE A 1 87 ? -5.904 0.067 10.710 1.00 97.19 87 ILE A O 1
ATOM 678 N N . GLU A 1 88 ? -6.256 0.142 8.500 1.00 97.38 88 GLU A N 1
ATOM 679 C CA . GLU A 1 88 ? -6.655 -1.248 8.338 1.00 97.38 88 GLU A CA 1
ATOM 680 C C . GLU A 1 88 ? -5.483 -2.073 7.817 1.00 97.38 88 GLU A C 1
ATOM 682 O O . GLU A 1 88 ? -4.775 -1.659 6.901 1.00 97.38 88 GLU A O 1
ATOM 687 N N . ILE A 1 89 ? -5.264 -3.242 8.418 1.00 97.56 89 ILE A N 1
ATOM 688 C CA . ILE A 1 89 ? -4.156 -4.125 8.075 1.00 97.56 89 ILE A CA 1
ATOM 689 C C . ILE A 1 89 ? -4.696 -5.461 7.556 1.00 97.56 89 ILE A C 1
ATOM 691 O O . ILE A 1 89 ? -5.447 -6.164 8.241 1.00 97.56 89 ILE A O 1
ATOM 695 N N . TYR A 1 90 ? -4.256 -5.846 6.362 1.00 97.12 90 TYR A N 1
ATOM 696 C CA . TYR A 1 90 ? -4.626 -7.083 5.680 1.00 97.12 90 TYR A CA 1
ATOM 697 C C . TYR A 1 90 ? -3.412 -8.002 5.555 1.00 97.12 90 TYR A C 1
ATOM 699 O O . TYR A 1 90 ? -2.317 -7.554 5.218 1.00 97.12 90 TYR A O 1
ATOM 707 N N . LYS A 1 91 ? -3.587 -9.306 5.805 1.00 95.81 91 LYS A N 1
ATOM 708 C CA . LYS A 1 91 ? -2.495 -10.272 5.630 1.00 95.81 91 LYS A CA 1
ATOM 709 C C . LYS A 1 91 ? -2.213 -10.506 4.151 1.00 95.81 91 LYS A C 1
ATOM 711 O O . LYS A 1 91 ? -3.130 -10.764 3.373 1.00 95.81 91 LYS A O 1
ATOM 716 N N . LEU A 1 92 ? -0.933 -10.495 3.804 1.00 94.25 92 LEU A N 1
ATOM 717 C CA . LEU A 1 92 ? -0.402 -10.954 2.527 1.00 94.25 92 LEU A CA 1
ATOM 718 C C . LEU A 1 92 ? 0.424 -12.232 2.750 1.00 94.25 92 LEU A C 1
ATOM 720 O O . LEU A 1 92 ? 0.601 -12.714 3.870 1.00 94.25 92 LEU A O 1
ATOM 724 N N . THR A 1 93 ? 0.944 -12.806 1.670 1.00 91.06 93 THR A N 1
ATOM 725 C CA . THR A 1 93 ? 1.874 -13.939 1.746 1.00 91.06 93 THR A CA 1
ATOM 726 C C . THR A 1 93 ? 3.250 -13.506 2.265 1.00 91.06 93 THR A C 1
ATOM 728 O O . THR A 1 93 ? 3.583 -12.323 2.265 1.00 91.06 93 THR A O 1
ATOM 731 N N . ASN A 1 94 ? 4.094 -14.470 2.646 1.00 92.62 94 ASN A N 1
ATOM 732 C CA . ASN A 1 94 ? 5.500 -14.240 3.019 1.00 92.62 94 ASN A CA 1
ATOM 733 C C . ASN A 1 94 ? 5.697 -13.278 4.203 1.00 92.62 94 ASN A C 1
ATOM 735 O O . ASN A 1 94 ? 6.637 -12.483 4.200 1.00 92.62 94 ASN A O 1
ATOM 739 N N . LYS A 1 95 ? 4.820 -13.362 5.216 1.00 95.56 95 LYS A N 1
ATOM 740 C CA . LYS A 1 95 ? 4.860 -12.510 6.419 1.00 95.56 95 LYS A CA 1
ATOM 741 C C . LYS A 1 95 ? 4.842 -11.020 6.072 1.00 95.56 95 LYS A C 1
ATOM 743 O O . LYS A 1 95 ? 5.534 -10.213 6.690 1.00 95.56 95 LYS A O 1
ATOM 748 N N . LYS A 1 96 ? 4.078 -10.661 5.041 1.00 96.25 96 LYS A N 1
ATOM 749 C CA . LYS A 1 96 ? 3.814 -9.275 4.662 1.00 96.25 96 LYS A CA 1
ATOM 750 C C . LYS A 1 96 ? 2.375 -8.916 4.952 1.00 96.25 96 LYS A C 1
ATOM 752 O O . LYS A 1 96 ? 1.503 -9.779 5.041 1.00 96.25 96 LYS A O 1
ATOM 757 N N . VAL A 1 97 ? 2.141 -7.625 5.089 1.00 97.31 97 VAL A N 1
ATOM 758 C CA . VAL A 1 97 ? 0.815 -7.063 5.293 1.00 97.31 97 VAL A CA 1
ATOM 759 C C . VAL A 1 97 ? 0.630 -5.844 4.412 1.00 97.31 97 VAL A C 1
ATOM 761 O O . VAL A 1 97 ? 1.599 -5.152 4.100 1.00 97.31 97 VAL A O 1
ATOM 764 N N . LEU A 1 98 ? -0.612 -5.598 4.017 1.00 97.69 98 LEU A N 1
ATOM 765 C CA . LEU A 1 98 ? -1.029 -4.343 3.417 1.00 97.69 98 LEU A CA 1
ATOM 766 C C . LEU A 1 98 ? -1.616 -3.469 4.521 1.00 97.69 98 LEU A C 1
ATOM 768 O O . LEU A 1 98 ? -2.565 -3.893 5.177 1.00 97.69 98 LEU A O 1
ATOM 772 N N . ALA A 1 99 ? -1.067 -2.277 4.723 1.00 97.81 99 ALA A N 1
ATOM 773 C CA . ALA A 1 99 ? -1.714 -1.233 5.502 1.00 97.81 99 ALA A CA 1
ATOM 774 C C . ALA A 1 99 ? -2.448 -0.290 4.557 1.00 97.81 99 ALA A C 1
ATOM 776 O O . ALA A 1 99 ? -1.876 0.140 3.554 1.00 97.81 99 ALA A O 1
ATOM 777 N N . THR A 1 100 ? -3.687 0.048 4.895 1.00 97.50 100 THR A N 1
ATOM 778 C CA . THR A 1 100 ? -4.464 1.050 4.173 1.00 97.50 100 THR A CA 1
ATOM 779 C C . THR A 1 100 ? -5.165 2.008 5.122 1.00 97.50 100 THR A C 1
ATOM 781 O O . THR A 1 100 ? -5.567 1.632 6.222 1.00 97.50 100 THR A O 1
ATOM 784 N N . THR A 1 101 ? -5.248 3.269 4.720 1.00 96.25 101 THR A N 1
ATOM 785 C CA . THR A 1 101 ? -5.956 4.328 5.438 1.00 96.25 101 THR A CA 1
ATOM 786 C C . THR A 1 101 ? -6.527 5.306 4.425 1.00 96.25 101 THR A C 1
ATOM 788 O O . THR A 1 101 ? -5.957 5.471 3.343 1.00 96.25 101 THR A O 1
ATOM 791 N N . LEU A 1 102 ? -7.642 5.945 4.765 1.00 95.25 102 LEU A N 1
ATOM 792 C CA . LEU A 1 102 ? -8.180 7.032 3.958 1.00 95.25 102 LEU A CA 1
ATOM 793 C C . LEU A 1 102 ? -7.162 8.181 3.972 1.00 95.25 102 LEU A C 1
ATOM 795 O O . LEU A 1 102 ? -6.814 8.701 5.030 1.00 95.25 102 LEU A O 1
ATOM 799 N N . CYS A 1 103 ? -6.633 8.487 2.794 1.00 93.69 103 CYS A N 1
ATOM 800 C CA . CYS A 1 103 ? -5.421 9.274 2.603 1.00 93.69 103 CYS A CA 1
ATOM 801 C C . CYS A 1 103 ? -5.751 10.711 2.195 1.00 93.69 103 CYS A C 1
ATOM 803 O O . CYS A 1 103 ? -5.178 11.647 2.746 1.00 93.69 103 CYS A O 1
ATOM 805 N N . TRP A 1 104 ? -6.722 10.882 1.298 1.00 92.31 104 TRP A N 1
ATOM 806 C CA . TRP A 1 104 ? -7.254 12.185 0.916 1.00 92.31 104 TRP A CA 1
ATOM 807 C C . TRP A 1 104 ? -8.732 12.065 0.544 1.00 92.31 104 TRP A C 1
ATOM 809 O O . TRP A 1 104 ? -9.221 10.997 0.162 1.00 92.31 104 TRP A O 1
ATOM 819 N N . ARG A 1 105 ? -9.450 13.185 0.637 1.00 90.81 105 ARG A N 1
ATOM 820 C CA . ARG A 1 105 ? -10.842 13.306 0.198 1.00 90.81 105 ARG A CA 1
ATOM 821 C C . ARG A 1 105 ? -11.050 14.645 -0.504 1.00 90.81 105 ARG A C 1
ATOM 823 O O . ARG A 1 105 ? -10.778 15.694 0.070 1.00 90.81 105 ARG A O 1
ATOM 830 N N . GLY A 1 106 ? -11.526 14.583 -1.742 1.00 87.75 106 GLY A N 1
ATOM 831 C CA . GLY A 1 106 ? -12.004 15.720 -2.520 1.00 87.75 106 GLY A CA 1
ATOM 832 C C . GLY A 1 106 ? -13.525 15.867 -2.440 1.00 87.75 106 GLY A C 1
ATOM 833 O O . GLY A 1 106 ? -14.188 15.265 -1.597 1.00 87.75 106 GLY A O 1
ATOM 834 N N . ALA A 1 107 ? -14.097 16.671 -3.339 1.00 87.19 107 ALA A N 1
ATOM 835 C CA . ALA A 1 107 ? -15.535 16.955 -3.344 1.00 87.19 107 ALA A CA 1
ATOM 836 C C . ALA A 1 107 ? -16.402 15.732 -3.702 1.00 87.19 107 ALA A C 1
ATOM 838 O O . ALA A 1 107 ? -17.497 15.582 -3.167 1.00 87.19 107 ALA A O 1
ATOM 839 N N . TYR A 1 108 ? -15.915 14.867 -4.598 1.00 87.94 108 TYR A N 1
ATOM 840 C CA . TYR A 1 108 ? -16.669 13.715 -5.121 1.00 87.94 108 TYR A CA 1
ATOM 841 C C . TYR A 1 108 ? -15.874 12.408 -5.111 1.00 87.94 108 TYR A C 1
ATOM 843 O O . TYR A 1 108 ? -16.395 11.362 -5.484 1.00 87.94 108 TYR A O 1
ATOM 851 N N . ASN A 1 109 ? -14.612 12.473 -4.706 1.00 91.12 109 ASN A N 1
ATOM 852 C CA . ASN A 1 109 ? -13.661 11.383 -4.771 1.00 91.12 109 ASN A CA 1
ATOM 853 C C . ASN A 1 109 ? -12.887 11.287 -3.461 1.00 91.12 109 ASN A C 1
ATOM 855 O O . ASN A 1 109 ? -12.672 12.275 -2.760 1.00 91.12 109 ASN A O 1
ATOM 859 N N . GLU A 1 110 ? -12.431 10.086 -3.157 1.00 92.75 110 GLU A N 1
ATOM 860 C CA . GLU A 1 110 ? -11.492 9.837 -2.080 1.00 92.75 110 GLU A CA 1
ATOM 861 C C . GLU A 1 110 ? -10.483 8.787 -2.518 1.00 92.75 110 GLU A C 1
ATOM 863 O O . GLU A 1 110 ? -10.765 7.951 -3.383 1.00 92.75 110 GLU A O 1
ATOM 868 N N . GLY A 1 111 ? -9.300 8.868 -1.929 1.00 95.00 111 GLY A N 1
ATOM 869 C CA . GLY A 1 111 ? -8.217 7.943 -2.183 1.00 95.00 111 GLY A CA 1
ATOM 870 C C . GLY A 1 111 ? -7.730 7.342 -0.886 1.00 95.00 111 GLY A C 1
ATOM 871 O O . GLY A 1 111 ? -7.538 8.022 0.127 1.00 95.00 111 GLY A O 1
ATOM 872 N N . TYR A 1 112 ? -7.527 6.038 -0.927 1.00 96.62 112 TYR A N 1
ATOM 873 C CA . TYR A 1 112 ? -6.910 5.277 0.132 1.00 96.62 112 TYR A CA 1
ATOM 874 C C . TYR A 1 112 ? -5.429 5.096 -0.177 1.00 96.62 112 TYR A C 1
ATOM 876 O O . TYR A 1 112 ? -5.026 4.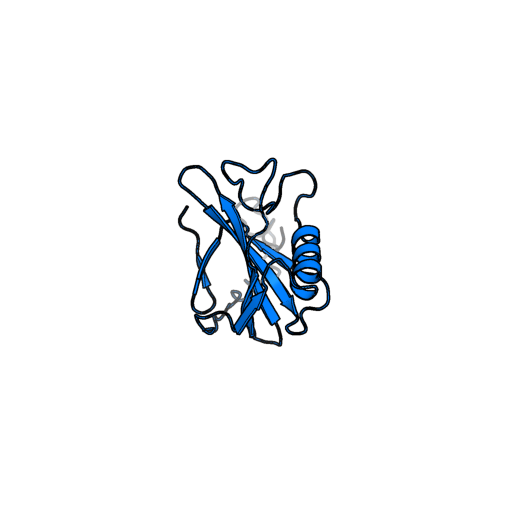664 -1.260 1.00 96.62 112 TYR A O 1
ATOM 884 N N . GLY A 1 113 ? -4.615 5.397 0.825 1.00 96.75 113 GLY A N 1
ATOM 885 C CA . GLY A 1 113 ? -3.211 5.039 0.851 1.00 96.75 113 GLY A CA 1
ATOM 886 C C . GLY A 1 113 ? -3.064 3.535 1.024 1.00 96.75 113 GLY A C 1
ATOM 887 O O . GLY A 1 113 ? -3.827 2.917 1.768 1.00 96.75 113 GLY A O 1
ATOM 888 N N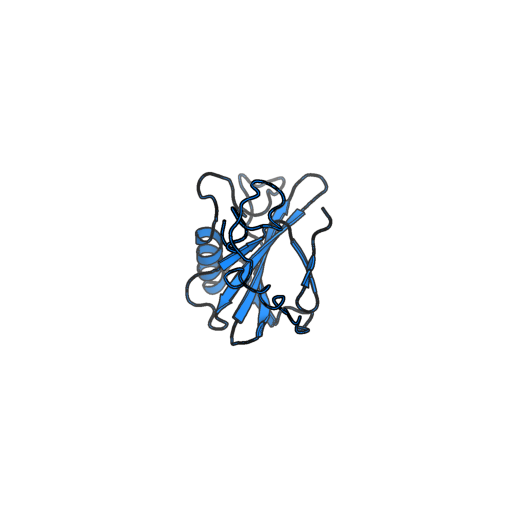 . ALA A 1 114 ? -2.083 2.944 0.355 1.00 97.88 114 ALA A N 1
ATOM 889 C CA . ALA A 1 114 ? -1.753 1.533 0.432 1.00 97.88 114 ALA A CA 1
ATOM 890 C C . ALA A 1 114 ? -0.233 1.353 0.523 1.00 97.88 114 ALA A C 1
ATOM 892 O O . ALA A 1 114 ? 0.524 1.836 -0.324 1.00 97.88 114 ALA A O 1
ATOM 893 N N . TRP A 1 115 ? 0.211 0.612 1.538 1.00 98.38 115 TRP A N 1
ATOM 894 C CA . TRP A 1 115 ? 1.621 0.301 1.769 1.00 98.38 115 TRP A CA 1
ATOM 895 C C . TRP A 1 115 ? 1.809 -1.165 2.121 1.00 98.38 115 TRP A C 1
ATOM 897 O O . TRP A 1 115 ? 1.002 -1.749 2.842 1.00 98.38 115 TRP A O 1
ATOM 907 N N . VAL A 1 116 ? 2.926 -1.744 1.689 1.00 97.81 116 VAL A N 1
ATOM 908 C CA . VAL A 1 116 ? 3.357 -3.073 2.128 1.00 97.81 116 VAL A CA 1
ATOM 909 C C . VAL A 1 116 ? 4.337 -2.940 3.289 1.00 97.81 116 VAL A C 1
ATOM 911 O O . VAL A 1 116 ? 5.308 -2.186 3.214 1.00 97.81 116 VAL A O 1
ATOM 914 N N . LEU A 1 117 ? 4.102 -3.707 4.352 1.00 97.88 117 LEU A N 1
ATOM 915 C CA . LEU A 1 117 ? 4.976 -3.807 5.521 1.00 97.88 117 LEU A CA 1
ATOM 916 C C . LEU A 1 117 ? 5.271 -5.268 5.856 1.00 97.88 117 LEU A C 1
ATOM 918 O O . LEU A 1 117 ? 4.659 -6.198 5.328 1.00 97.88 117 LEU A O 1
ATOM 922 N N . ASP A 1 118 ? 6.220 -5.465 6.764 1.00 97.50 118 ASP A N 1
ATOM 923 C CA . ASP A 1 118 ? 6.384 -6.735 7.457 1.00 97.50 118 ASP A CA 1
ATOM 924 C C . ASP A 1 118 ? 5.224 -7.003 8.432 1.00 97.50 118 ASP A C 1
ATOM 926 O O . ASP A 1 118 ? 4.724 -6.080 9.071 1.00 97.50 118 ASP A O 1
ATOM 930 N N . GLU A 1 119 ? 4.807 -8.264 8.572 1.00 96.81 119 GLU A N 1
ATOM 931 C CA . GLU A 1 119 ? 3.716 -8.681 9.469 1.00 96.81 119 GLU A CA 1
ATOM 932 C C . GLU A 1 119 ? 4.027 -8.408 10.945 1.00 96.81 119 GLU A C 1
ATOM 934 O O . GLU A 1 119 ? 3.108 -8.214 11.740 1.00 96.81 119 GLU A O 1
ATOM 939 N N . SER A 1 120 ? 5.310 -8.306 11.312 1.00 95.75 120 SER A N 1
ATOM 940 C CA . SER A 1 120 ? 5.714 -7.841 12.643 1.00 95.75 120 SER A CA 1
ATOM 941 C C . SER A 1 120 ? 5.351 -6.377 12.918 1.00 95.75 120 SER A C 1
ATOM 943 O O . SER A 1 120 ? 5.487 -5.928 14.055 1.00 95.75 120 SER A O 1
ATOM 945 N N . LEU A 1 121 ? 4.898 -5.638 11.896 1.00 95.06 121 LEU A N 1
ATOM 946 C CA . LEU A 1 121 ? 4.599 -4.207 11.939 1.00 95.06 121 LEU A CA 1
ATOM 947 C C . LEU A 1 121 ? 5.810 -3.363 12.369 1.00 95.06 121 LEU A C 1
ATOM 949 O O . LEU A 1 121 ? 5.675 -2.247 12.859 1.00 95.06 121 LEU A O 1
ATOM 953 N N . ASN A 1 122 ? 7.012 -3.892 12.146 1.00 89.69 122 ASN A N 1
ATOM 954 C CA . ASN A 1 122 ? 8.270 -3.210 12.391 1.00 89.69 122 ASN A CA 1
ATOM 955 C C . ASN A 1 122 ? 8.986 -2.940 11.063 1.00 89.69 122 ASN A C 1
ATOM 957 O O . ASN A 1 122 ? 8.892 -3.716 10.112 1.00 89.69 122 ASN A O 1
ATOM 961 N N . GLY A 1 123 ? 9.757 -1.855 11.017 1.00 86.25 123 GLY A N 1
ATOM 962 C CA . GLY A 1 123 ? 10.568 -1.499 9.855 1.00 86.25 123 GLY A CA 1
ATOM 963 C C . GLY A 1 123 ? 9.880 -0.550 8.871 1.00 86.25 123 GLY A C 1
ATOM 964 O O . GLY A 1 123 ? 8.898 0.121 9.193 1.00 86.25 123 GLY A O 1
ATOM 965 N N . LYS A 1 124 ? 10.478 -0.440 7.681 1.00 94.44 124 LYS A N 1
ATOM 966 C CA . LYS A 1 124 ? 10.091 0.536 6.655 1.00 94.44 124 LYS A CA 1
ATOM 967 C C . LYS A 1 124 ? 8.856 0.069 5.890 1.00 94.44 124 LYS A C 1
ATOM 969 O O . LYS A 1 124 ? 8.815 -1.072 5.430 1.00 94.44 124 LYS A O 1
ATOM 974 N N . ALA A 1 125 ? 7.899 0.972 5.719 1.00 97.69 125 ALA A N 1
ATOM 975 C CA . ALA A 1 125 ? 6.806 0.787 4.781 1.00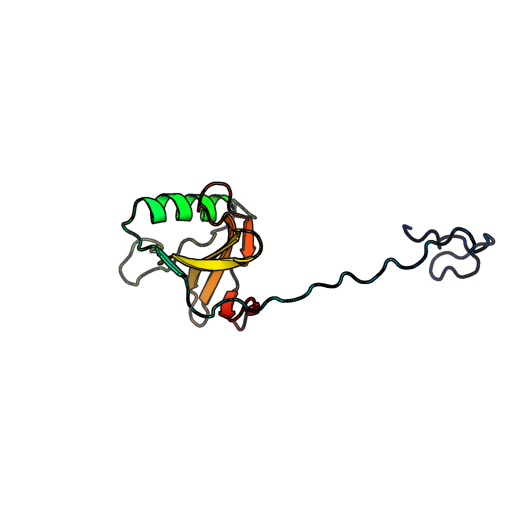 97.69 125 ALA A CA 1
ATOM 976 C C . ALA A 1 125 ? 7.290 0.976 3.336 1.00 97.69 125 ALA A C 1
ATOM 978 O O . ALA A 1 125 ? 8.188 1.774 3.066 1.00 97.69 125 ALA A O 1
ATOM 979 N N . VAL A 1 126 ? 6.683 0.239 2.410 1.00 98.00 126 VAL A N 1
ATOM 980 C CA . VAL A 1 126 ? 6.865 0.423 0.968 1.00 98.00 126 VAL A CA 1
ATOM 981 C C . VAL A 1 126 ? 5.563 0.961 0.406 1.00 98.00 126 VAL A C 1
ATOM 983 O O . VAL A 1 126 ? 4.543 0.275 0.464 1.00 98.00 126 VAL A O 1
ATOM 986 N N . PHE A 1 127 ? 5.594 2.187 -0.107 1.00 97.88 127 PHE A N 1
ATOM 987 C CA . PHE A 1 127 ? 4.439 2.808 -0.744 1.00 97.88 127 PHE A CA 1
ATOM 988 C C . PHE A 1 127 ? 4.035 2.058 -2.016 1.00 97.88 127 PHE A C 1
ATOM 990 O O . PHE A 1 127 ? 4.893 1.629 -2.790 1.00 97.88 127 PHE A O 1
ATOM 997 N N . VAL A 1 128 ? 2.725 1.891 -2.208 1.00 97.25 128 VAL A N 1
ATOM 998 C CA . VAL A 1 128 ? 2.135 1.269 -3.400 1.00 97.25 128 VAL A CA 1
ATOM 999 C C . VAL A 1 128 ? 1.330 2.295 -4.188 1.00 97.25 128 VAL A C 1
ATOM 1001 O O . VAL A 1 128 ? 1.583 2.484 -5.374 1.00 97.25 128 VAL A O 1
ATOM 1004 N N . THR A 1 129 ? 0.347 2.932 -3.551 1.00 96.69 129 THR A N 1
ATOM 1005 C CA . THR A 1 129 ? -0.519 3.941 -4.176 1.00 96.69 129 THR A CA 1
ATOM 1006 C C . THR A 1 129 ? -1.277 4.731 -3.111 1.00 96.69 129 THR A C 1
ATOM 1008 O O . THR A 1 129 ? -1.464 4.240 -2.001 1.00 96.69 129 THR A O 1
ATOM 1011 N N . GLU A 1 130 ? -1.734 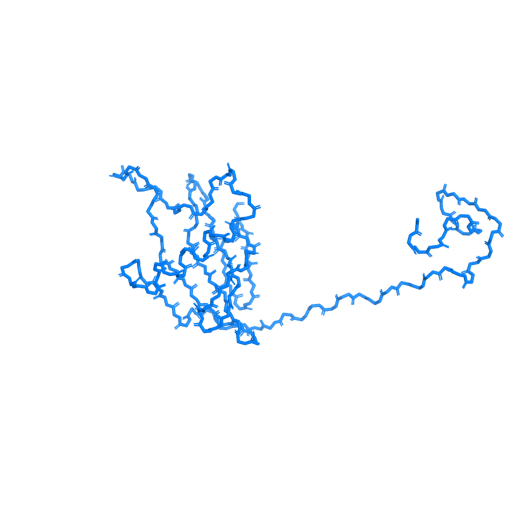5.929 -3.457 1.00 95.19 130 GLU A N 1
ATOM 1012 C CA . GLU A 1 130 ? -2.717 6.714 -2.696 1.00 95.19 130 GLU A CA 1
ATOM 1013 C C . GLU A 1 130 ? -4.052 6.880 -3.427 1.00 95.19 130 GLU A C 1
ATOM 1015 O O . GLU A 1 130 ? -4.964 7.548 -2.949 1.00 95.19 130 GLU A O 1
ATOM 1020 N N . SER A 1 131 ? -4.176 6.251 -4.593 1.00 95.38 131 SER A N 1
ATOM 1021 C CA . SER A 1 131 ? -5.360 6.299 -5.445 1.00 95.38 131 SER A CA 1
ATOM 1022 C C . SER A 1 131 ? -6.153 4.997 -5.345 1.00 95.38 131 SER A C 1
ATOM 1024 O O . SER A 1 131 ? -6.840 4.624 -6.294 1.00 95.38 131 SER A O 1
ATOM 1026 N N . ALA A 1 132 ? -6.047 4.249 -4.243 1.00 97.00 132 ALA A N 1
ATOM 1027 C CA . ALA A 1 132 ? -6.897 3.080 -4.055 1.00 97.00 132 ALA A CA 1
ATOM 1028 C C . ALA A 1 132 ? -8.331 3.521 -3.739 1.00 97.00 132 ALA A C 1
ATOM 1030 O O . ALA A 1 132 ? -8.548 4.471 -2.996 1.00 97.00 132 ALA A O 1
ATOM 1031 N N . SER A 1 133 ? -9.308 2.815 -4.292 1.00 95.19 133 SER A N 1
ATOM 1032 C CA . SER A 1 133 ? -10.719 2.926 -3.912 1.00 95.19 133 SER A CA 1
ATOM 1033 C C . SER A 1 133 ? -11.140 1.768 -3.013 1.00 95.19 133 SER A C 1
ATOM 1035 O O . SER A 1 133 ? -11.973 1.955 -2.136 1.00 95.19 133 SER A O 1
ATOM 1037 N N . ASP A 1 134 ? -10.566 0.579 -3.218 1.00 93.00 134 ASP A N 1
ATOM 1038 C CA . ASP A 1 134 ? -10.864 -0.603 -2.412 1.00 93.00 134 ASP A CA 1
ATOM 1039 C C . ASP A 1 134 ? -9.688 -1.592 -2.415 1.00 93.00 134 ASP A C 1
ATOM 1041 O O . ASP A 1 134 ? -8.826 -1.575 -3.306 1.00 93.00 134 ASP A O 1
ATOM 1045 N N . PHE A 1 135 ? -9.679 -2.484 -1.426 1.00 94.44 135 PHE A N 1
ATOM 1046 C CA . PHE A 1 135 ? -8.852 -3.678 -1.396 1.00 94.44 135 PHE A CA 1
ATOM 1047 C C . PHE A 1 135 ? -9.710 -4.913 -1.110 1.00 94.44 135 PHE A C 1
ATOM 1049 O O . PHE A 1 135 ? -10.125 -5.154 0.022 1.00 94.44 135 PHE A O 1
ATOM 1056 N N . ASP A 1 136 ? -9.877 -5.766 -2.121 1.00 91.81 136 ASP A N 1
ATOM 1057 C CA . ASP A 1 136 ? -10.580 -7.040 -1.979 1.00 91.81 136 ASP A CA 1
ATOM 1058 C C . ASP A 1 136 ? -9.748 -8.198 -2.524 1.00 91.81 136 ASP A C 1
ATOM 1060 O O . ASP A 1 136 ? -9.243 -8.186 -3.654 1.00 91.81 136 ASP A O 1
ATOM 1064 N N . SER A 1 137 ? -9.653 -9.265 -1.728 1.00 91.50 137 SER A N 1
ATOM 1065 C CA . SER A 1 137 ? -9.168 -10.563 -2.192 1.00 91.50 137 SER A CA 1
ATOM 1066 C C . SER A 1 137 ? -7.787 -10.479 -2.868 1.00 91.50 137 SER A C 1
ATOM 1068 O O . SER A 1 137 ? -7.525 -11.168 -3.858 1.00 91.50 137 SER A O 1
ATOM 1070 N N . GLY A 1 138 ? -6.903 -9.605 -2.383 1.00 91.38 138 GLY A N 1
ATOM 1071 C CA . GLY A 1 138 ? -5.558 -9.400 -2.921 1.00 91.38 138 GLY A CA 1
ATOM 1072 C C . GLY A 1 138 ? -5.487 -8.459 -4.126 1.00 91.38 138 GLY A C 1
ATOM 1073 O O . GLY A 1 138 ? -4.491 -8.493 -4.843 1.00 91.38 138 GLY A O 1
ATOM 1074 N N . MET A 1 139 ? -6.528 -7.666 -4.393 1.00 93.81 139 MET A N 1
ATOM 1075 C CA . MET A 1 139 ? -6.557 -6.671 -5.465 1.00 93.81 139 MET A CA 1
ATOM 1076 C C . MET A 1 139 ? -6.865 -5.298 -4.903 1.00 93.81 139 MET A C 1
ATOM 1078 O O . MET A 1 139 ? -7.882 -5.113 -4.248 1.00 93.81 139 MET A O 1
ATOM 1082 N N . ILE A 1 140 ? -5.988 -4.353 -5.222 1.00 95.25 140 ILE A N 1
ATOM 1083 C CA . ILE A 1 140 ? -6.247 -2.927 -5.066 1.00 95.25 140 ILE A CA 1
ATOM 1084 C C . ILE A 1 140 ? -6.948 -2.465 -6.345 1.00 95.25 140 ILE A C 1
ATOM 1086 O O . ILE A 1 140 ? -6.451 -2.733 -7.442 1.00 95.25 140 ILE A O 1
ATOM 1090 N N . SER A 1 141 ? -8.099 -1.815 -6.211 1.00 95.25 141 SER A N 1
ATOM 1091 C CA . SER A 1 141 ? -8.842 -1.221 -7.326 1.00 95.25 141 SER A CA 1
ATOM 1092 C C . SER A 1 141 ? -8.859 0.302 -7.210 1.00 95.25 141 SER A C 1
ATOM 1094 O O . SER A 1 141 ? -8.609 0.858 -6.143 1.00 95.25 141 SER A O 1
ATOM 1096 N N . SER A 1 142 ? -9.138 0.980 -8.320 1.00 95.06 142 SER A N 1
ATOM 1097 C CA . SER A 1 142 ? -9.300 2.432 -8.391 1.00 95.06 142 SER A CA 1
ATOM 1098 C C . SER A 1 142 ? -10.459 2.734 -9.334 1.00 95.06 142 SER A C 1
ATOM 1100 O O . SER A 1 142 ? -10.533 2.148 -10.416 1.00 95.06 142 SER A O 1
ATOM 1102 N N . ALA A 1 143 ? -11.380 3.588 -8.893 1.00 87.88 143 ALA A N 1
ATOM 1103 C CA . ALA A 1 143 ? -12.576 3.969 -9.643 1.00 87.88 143 ALA A CA 1
ATOM 1104 C C . ALA A 1 143 ? -12.991 5.434 -9.389 1.00 87.88 143 ALA A C 1
ATOM 1106 O O . ALA A 1 143 ? -14.183 5.732 -9.377 1.00 87.88 143 ALA A O 1
ATOM 1107 N N . GLN A 1 144 ? -12.017 6.313 -9.122 1.00 72.94 144 GLN A N 1
ATOM 1108 C CA . GLN A 1 144 ? -12.256 7.743 -8.870 1.00 72.94 144 GLN A CA 1
ATOM 1109 C C . GLN A 1 144 ? -12.610 8.513 -10.142 1.00 72.94 144 GLN A C 1
ATOM 1111 O O . GLN A 1 144 ? -12.041 8.180 -11.207 1.00 72.94 144 GLN A O 1
#

Secondary structure (DSSP, 8-state):
--SS-TTBTT-SSS--SB-GGGSPPPPPPP---PPPPPSS-SEEE-TTSHHHHHHHHHHHHT-S-TTS--S--EE-TT-SSEEP-PEEEEE-STTEEEEEEEEEE-SS-EEEEEEEEETT--S--EEEEEEESEEETTEEE---

pLDDT: mean 91.64, std 6.32, range [65.0, 98.38]

Sequence (144 aa):
DFQKRIGTVGALVKKGSANETKVLMPEPKLLVKRIKTTVKPYLTLQLKSKQYQAIHRSLMVANPNPKEDFCEGIYGGNSDGAEPQKIEIYKLTNKKVLATTLCWRGAYNEGYGAWVLDESLNGKAVFVTESASDFDSGMISSAQ